Protein AF-P19042-F1 (afdb_monomer)

Sequence (136 aa):
MIEESKENSLKYFLIQSVASVIFLASILNQSFSFLIPFALLIKIGAAPFHMWLVSISKSMSWKVLSLLMTFQKIGPLLGLAMLSSVSHLSWLMVNMSSFLLMLVYYVTYLAILYFAVILLQQTPMYSLAQMNSNAS

Radius of gyration: 17.84 Å; Cα contacts (8 Å, |Δi|>4): 94; chains: 1; bounding box: 45×36×45 Å

Nearest PDB structures (foldseek):
  8esz-assembly1_2  TM=9.223E-01  e=4.359E-03  Drosophila melanogaster
  5gpn-assembly1_f  TM=9.363E-01  e=5.776E-03  Sus scrofa

InterPro domains:
  IPR050175 Complex I Subunit 2 [PTHR46552] (5-80)

Solvent-accessible surface area (backbone atoms only — not comparable to full-atom values): 7416 Å² total; per-residue (Å²): 105,74,65,58,46,52,53,37,52,50,54,52,52,52,54,47,50,53,24,49,50,45,33,52,54,12,68,77,33,75,92,36,43,82,38,39,60,56,19,35,34,45,64,63,32,37,85,91,46,27,63,66,51,62,64,38,49,34,70,36,42,56,74,59,48,49,44,55,73,49,67,62,34,51,62,44,51,54,54,54,65,68,64,54,54,72,86,41,47,59,53,48,49,54,45,56,76,37,38,65,60,53,48,49,55,51,51,52,50,49,49,53,51,52,48,54,47,50,59,54,60,70,42,102,48,62,30,57,57,50,65,65,64,77,76,109

Structure (mmCIF, N/CA/C/O backbone):
data_AF-P19042-F1
#
_entry.id   AF-P19042-F1
#
loop_
_atom_site.group_PDB
_atom_site.id
_atom_site.type_symbol
_atom_site.label_atom_id
_atom_site.label_alt_id
_atom_site.label_comp_id
_atom_site.label_asym_id
_atom_site.label_entity_id
_atom_site.label_seq_id
_atom_site.pdbx_PDB_ins_code
_atom_site.Cartn_x
_atom_site.Cartn_y
_atom_site.Cartn_z
_atom_site.occupancy
_atom_site.B_iso_or_equiv
_atom_site.auth_seq_id
_atom_site.auth_comp_id
_atom_site.auth_asym_id
_atom_site.auth_atom_id
_atom_site.pdbx_PDB_model_num
ATOM 1 N N . MET A 1 1 ? -21.553 9.917 11.046 1.00 62.88 1 MET A N 1
ATOM 2 C CA . MET A 1 1 ? -21.487 8.690 10.213 1.00 62.88 1 MET A CA 1
ATOM 3 C C . MET A 1 1 ? -21.434 8.962 8.710 1.00 62.88 1 MET A C 1
ATOM 5 O O . MET A 1 1 ? -20.374 8.748 8.141 1.00 62.88 1 MET A O 1
ATOM 9 N N . ILE A 1 2 ? -22.509 9.415 8.038 1.00 68.44 2 ILE A N 1
ATOM 10 C CA . ILE A 1 2 ? -22.467 9.604 6.566 1.00 68.44 2 ILE A CA 1
ATOM 11 C C . ILE A 1 2 ? -21.432 10.669 6.179 1.00 68.44 2 ILE A C 1
ATOM 13 O O . ILE A 1 2 ? -20.606 10.419 5.305 1.00 68.44 2 ILE A O 1
ATOM 17 N N . GLU A 1 3 ? -21.418 11.817 6.858 1.00 77.75 3 GLU A N 1
ATOM 18 C CA . GLU A 1 3 ? -20.441 12.884 6.592 1.00 77.75 3 GLU A CA 1
ATOM 19 C C . GLU A 1 3 ? -18.996 12.435 6.852 1.00 77.75 3 GLU A C 1
ATOM 21 O O . GLU A 1 3 ? -18.161 12.554 5.962 1.00 77.75 3 GLU A O 1
ATOM 26 N N . GLU A 1 4 ? -18.720 11.797 7.994 1.00 76.19 4 GLU A N 1
ATOM 27 C CA . GLU A 1 4 ? -17.384 11.258 8.314 1.00 76.19 4 GLU A CA 1
ATOM 28 C C . GLU A 1 4 ? -16.923 10.196 7.307 1.00 76.19 4 GLU A C 1
ATOM 30 O O . GLU A 1 4 ? -15.745 10.123 6.957 1.00 76.19 4 GLU A O 1
ATOM 35 N N . SER A 1 5 ? -17.842 9.353 6.822 1.00 77.06 5 SER A N 1
ATOM 36 C CA . SER A 1 5 ? -17.514 8.348 5.808 1.00 77.06 5 SER A CA 1
ATOM 37 C C . SER A 1 5 ? -17.138 8.997 4.473 1.00 77.06 5 SER A C 1
ATOM 39 O O . SER A 1 5 ? -16.184 8.560 3.825 1.00 77.06 5 SER A O 1
ATOM 41 N N . LYS A 1 6 ? -17.827 10.085 4.093 1.00 84.25 6 LYS A N 1
ATOM 42 C CA . LYS A 1 6 ? -17.510 10.877 2.899 1.00 84.25 6 LYS A CA 1
ATOM 43 C C . LYS A 1 6 ? -16.166 11.580 3.056 1.00 84.25 6 LYS A C 1
ATOM 45 O O . LYS A 1 6 ? -15.325 11.464 2.169 1.00 84.25 6 LYS A O 1
ATOM 50 N N . GLU A 1 7 ? -15.922 12.225 4.191 1.00 86.81 7 GLU A N 1
ATOM 51 C CA . GLU A 1 7 ? -14.638 12.862 4.495 1.00 86.81 7 GLU A CA 1
ATOM 52 C C . GLU A 1 7 ? -13.477 11.860 4.397 1.00 86.81 7 GLU A C 1
ATOM 54 O O . GLU A 1 7 ? -12.460 12.128 3.757 1.00 86.81 7 GLU A O 1
ATOM 59 N N . ASN A 1 8 ? -13.647 10.656 4.946 1.00 86.19 8 ASN A N 1
ATOM 60 C CA . ASN A 1 8 ? -12.625 9.615 4.884 1.00 86.19 8 ASN A CA 1
ATOM 61 C C . ASN A 1 8 ? -12.422 9.044 3.480 1.00 86.19 8 ASN A C 1
ATOM 63 O O . ASN A 1 8 ? -11.286 8.743 3.108 1.00 86.19 8 ASN A O 1
ATOM 67 N N . SER A 1 9 ? -1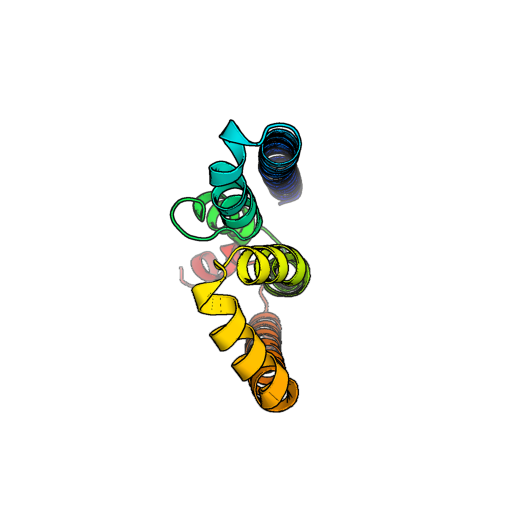3.485 8.945 2.678 1.00 88.06 9 SER A N 1
ATOM 68 C CA . SER A 1 9 ? -13.361 8.578 1.264 1.00 88.06 9 SER A CA 1
ATOM 69 C C . SER A 1 9 ? -12.540 9.609 0.481 1.00 88.06 9 SER A C 1
ATOM 71 O O . SER A 1 9 ? -11.677 9.232 -0.312 1.00 88.06 9 SER A O 1
ATOM 73 N N . LEU A 1 10 ? -12.722 10.902 0.775 1.00 92.25 10 LEU A N 1
ATOM 74 C CA . LEU A 1 10 ? -11.956 11.988 0.163 1.00 92.25 10 LEU A CA 1
ATOM 75 C C . LEU A 1 10 ? -10.493 11.978 0.620 1.00 92.25 10 LEU A C 1
ATOM 77 O O . LEU A 1 10 ? -9.601 12.081 -0.219 1.00 92.25 10 LEU A O 1
ATOM 81 N N . LYS A 1 11 ? -10.224 11.779 1.919 1.00 92.56 11 LYS A N 1
ATOM 82 C CA . LYS A 1 11 ? -8.853 11.631 2.448 1.00 92.56 11 LYS A CA 1
ATOM 83 C C . LYS A 1 11 ? -8.112 10.490 1.759 1.00 92.56 11 LYS A C 1
ATOM 85 O O . LYS A 1 11 ? -6.996 10.682 1.280 1.00 92.56 11 LYS A O 1
ATOM 90 N N . TYR A 1 12 ? -8.749 9.322 1.679 1.00 93.06 12 TYR A N 1
ATOM 91 C CA . TYR A 1 12 ? -8.198 8.163 0.985 1.00 93.06 12 TYR A CA 1
ATOM 92 C C . TYR A 1 12 ? -7.878 8.493 -0.479 1.00 93.06 12 TYR A C 1
ATOM 94 O O . TYR A 1 12 ? -6.747 8.297 -0.924 1.00 93.06 12 TYR A O 1
ATOM 102 N N . PHE A 1 13 ? -8.848 9.045 -1.212 1.00 95.12 13 PHE A N 1
ATOM 103 C CA . PHE A 1 13 ? -8.687 9.380 -2.625 1.00 95.12 13 PHE A CA 1
ATOM 104 C C . PHE A 1 13 ? -7.538 10.370 -2.871 1.00 95.12 13 PHE A C 1
ATOM 106 O O . PHE A 1 13 ? -6.709 10.155 -3.759 1.00 95.12 13 PHE A O 1
ATOM 113 N N . LEU A 1 14 ? -7.441 11.431 -2.069 1.00 97.19 14 LEU A N 1
ATOM 114 C CA .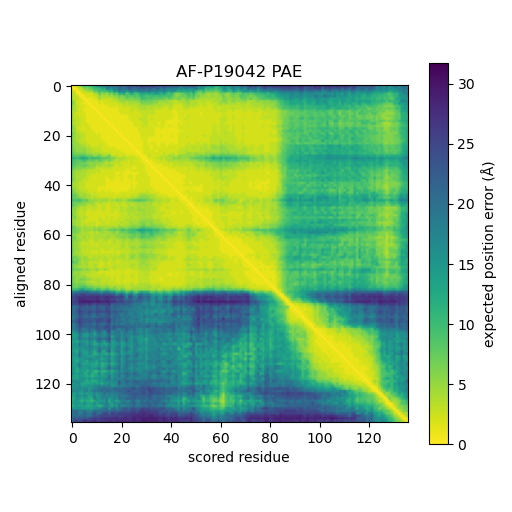 LEU A 1 14 ? -6.394 12.442 -2.216 1.00 97.19 14 LEU A CA 1
ATOM 115 C C . LEU A 1 14 ? -5.000 11.858 -1.979 1.00 97.19 14 LEU A C 1
ATOM 117 O O . LEU A 1 14 ? -4.092 12.069 -2.776 1.00 97.19 14 LEU A O 1
ATOM 121 N N . ILE A 1 15 ? -4.822 11.067 -0.926 1.00 96.38 15 ILE A N 1
ATOM 122 C CA . ILE A 1 15 ? -3.505 10.508 -0.597 1.00 96.38 15 ILE A CA 1
ATOM 123 C C . ILE A 1 15 ? -3.070 9.478 -1.641 1.00 96.38 15 ILE A C 1
ATOM 125 O O . ILE A 1 15 ? -1.916 9.476 -2.071 1.00 96.38 15 ILE A O 1
ATOM 129 N N . GLN A 1 16 ? -3.996 8.636 -2.102 1.00 95.88 16 GLN A N 1
ATOM 130 C CA . GLN A 1 16 ? -3.703 7.636 -3.129 1.00 95.88 16 GLN A CA 1
ATOM 131 C C . GLN A 1 16 ? -3.426 8.268 -4.497 1.00 95.88 16 GLN A C 1
ATOM 133 O O . GLN A 1 16 ? -2.543 7.799 -5.220 1.00 95.88 16 GLN A O 1
ATOM 138 N N . SER A 1 17 ? -4.124 9.354 -4.843 1.00 97.56 17 SER A N 1
ATOM 139 C CA . SER A 1 17 ? -3.856 10.092 -6.080 1.00 97.56 17 SER A CA 1
ATOM 140 C C . SER A 1 17 ? -2.498 10.798 -6.027 1.00 97.56 17 SER A C 1
ATOM 142 O O . SER A 1 17 ? -1.702 10.621 -6.947 1.00 97.56 17 SER A O 1
ATOM 144 N N . VAL A 1 18 ? -2.144 11.464 -4.922 1.00 97.94 18 VAL A N 1
ATOM 145 C CA . VAL A 1 18 ? -0.797 12.036 -4.725 1.00 97.94 18 VAL A CA 1
ATOM 146 C C . VAL A 1 18 ? 0.286 10.959 -4.835 1.00 97.94 18 VAL A C 1
ATOM 148 O O . VAL A 1 18 ? 1.256 11.136 -5.572 1.00 97.94 18 VAL A O 1
ATOM 151 N N . ALA A 1 19 ? 0.103 9.805 -4.189 1.00 97.69 19 ALA A N 1
ATOM 152 C CA . ALA A 1 19 ? 1.044 8.692 -4.298 1.00 97.69 19 ALA A CA 1
ATOM 153 C C . ALA A 1 19 ? 1.195 8.195 -5.747 1.00 97.69 19 ALA A C 1
ATOM 155 O O . ALA A 1 19 ? 2.297 7.864 -6.181 1.00 97.69 19 ALA A O 1
ATOM 156 N N . SER A 1 20 ? 0.105 8.165 -6.521 1.00 97.38 20 SER A N 1
ATOM 157 C CA . SER A 1 20 ? 0.155 7.796 -7.939 1.00 97.38 20 SER A CA 1
ATOM 158 C C . SER A 1 20 ? 0.895 8.822 -8.803 1.00 97.38 20 SER A C 1
ATOM 160 O O . SER A 1 20 ? 1.640 8.423 -9.694 1.00 97.38 20 SER A O 1
ATOM 162 N N . VAL A 1 21 ? 0.773 10.118 -8.502 1.00 97.75 21 VAL A N 1
ATOM 163 C CA . VAL A 1 21 ? 1.515 11.180 -9.199 1.00 97.75 21 VAL A CA 1
ATOM 164 C C . VAL A 1 21 ? 3.010 11.071 -8.913 1.00 97.75 21 VAL A C 1
ATOM 166 O O . VAL A 1 21 ? 3.802 11.117 -9.850 1.00 97.75 21 VAL A O 1
ATOM 169 N N . ILE A 1 22 ? 3.405 10.852 -7.652 1.00 96.50 22 ILE A N 1
ATOM 170 C CA . ILE A 1 22 ? 4.816 10.634 -7.286 1.00 96.50 22 ILE A CA 1
ATOM 171 C C . ILE A 1 22 ? 5.363 9.403 -8.018 1.00 96.50 22 ILE A C 1
ATOM 173 O O . ILE A 1 22 ? 6.446 9.464 -8.596 1.00 96.50 22 ILE A O 1
ATOM 177 N N . PHE A 1 23 ? 4.592 8.311 -8.054 1.00 96.12 23 PHE A N 1
ATOM 178 C CA . PHE A 1 23 ? 4.965 7.094 -8.773 1.00 96.12 23 PHE A CA 1
ATOM 179 C C . PHE A 1 23 ? 5.182 7.358 -10.272 1.00 96.12 23 PHE A C 1
ATOM 181 O O . PHE A 1 23 ? 6.228 7.009 -10.814 1.00 96.12 23 PHE A O 1
ATOM 188 N N . LEU A 1 24 ? 4.244 8.034 -10.939 1.00 96.19 24 LEU A N 1
ATOM 189 C CA . LEU A 1 24 ? 4.371 8.371 -12.360 1.00 96.19 24 LEU A CA 1
ATOM 190 C C . LEU A 1 24 ? 5.565 9.298 -12.627 1.00 96.19 24 LEU A C 1
ATOM 192 O O . LEU A 1 24 ? 6.355 9.024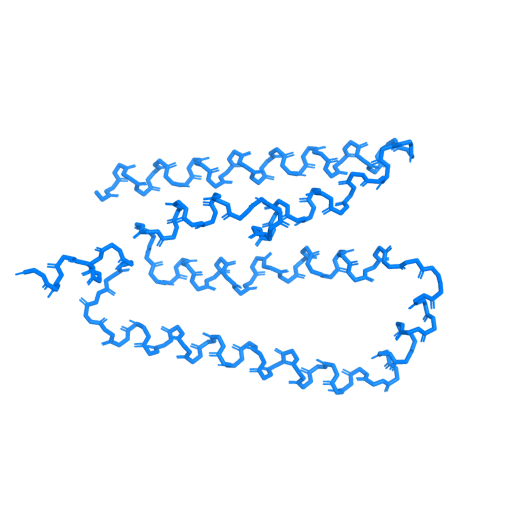 -13.527 1.00 96.19 24 LEU A O 1
ATOM 196 N N . ALA A 1 25 ? 5.749 10.343 -11.817 1.00 96.00 25 ALA A N 1
ATOM 197 C CA . ALA A 1 25 ? 6.884 11.258 -11.940 1.00 96.00 25 ALA A CA 1
ATOM 198 C C . ALA A 1 25 ? 8.232 10.535 -11.771 1.00 96.00 25 ALA A C 1
ATOM 200 O O . ALA A 1 25 ? 9.185 10.827 -12.493 1.00 96.00 25 ALA A O 1
ATOM 201 N N . SER A 1 26 ? 8.295 9.562 -10.857 1.00 93.62 26 SER A N 1
ATOM 202 C CA . SER A 1 26 ? 9.498 8.763 -10.601 1.00 93.62 26 SER A CA 1
ATOM 203 C C . SER A 1 26 ? 9.851 7.779 -11.718 1.00 93.62 26 SER A C 1
ATOM 205 O O . SER A 1 26 ? 11.021 7.459 -11.893 1.00 93.62 26 SER A O 1
ATOM 207 N N . ILE A 1 27 ? 8.860 7.326 -12.494 1.00 91.31 27 ILE A N 1
ATOM 208 C CA . ILE A 1 27 ? 9.081 6.464 -13.664 1.00 91.31 27 ILE A CA 1
ATOM 209 C C . ILE A 1 27 ? 9.517 7.292 -14.871 1.00 91.31 27 ILE A C 1
ATOM 211 O O . ILE A 1 27 ? 10.407 6.882 -15.610 1.00 91.31 27 ILE A O 1
ATOM 215 N N . LEU A 1 28 ? 8.891 8.453 -15.084 1.00 95.12 28 LEU A N 1
ATOM 216 C CA . LEU A 1 28 ? 9.186 9.304 -16.238 1.00 95.12 28 LEU A CA 1
ATOM 217 C C . LEU A 1 28 ? 10.578 9.937 -16.164 1.00 95.12 28 LEU A C 1
ATOM 219 O O . LEU A 1 28 ? 11.180 10.205 -17.201 1.00 95.12 28 LEU A O 1
ATOM 223 N N . ASN A 1 29 ? 11.090 10.181 -14.956 1.00 93.56 29 ASN A N 1
ATOM 224 C CA . ASN A 1 29 ? 12.403 10.771 -14.759 1.00 93.56 29 ASN A CA 1
ATOM 225 C C . ASN A 1 29 ? 13.311 9.848 -13.945 1.00 93.56 29 ASN A C 1
ATOM 227 O O . ASN A 1 29 ? 13.129 9.676 -12.740 1.00 93.56 29 ASN A O 1
ATOM 231 N N . GLN A 1 30 ? 14.353 9.331 -14.598 1.00 88.56 30 GLN A N 1
ATOM 232 C CA . GLN A 1 30 ? 15.327 8.428 -13.990 1.00 88.56 30 GLN A CA 1
ATOM 233 C C . GLN A 1 30 ? 15.989 9.019 -12.735 1.00 88.56 30 GLN A C 1
ATOM 235 O O . GLN A 1 30 ? 16.267 8.276 -11.789 1.00 88.56 30 GLN A O 1
ATOM 240 N N . SER A 1 31 ? 16.202 10.342 -12.677 1.00 92.94 31 SER A N 1
ATOM 241 C CA . SER A 1 31 ? 16.775 10.988 -11.488 1.00 92.94 31 SER A CA 1
ATOM 242 C C . SER A 1 31 ? 15.863 10.903 -10.261 1.00 92.94 31 SER A C 1
ATOM 244 O O . SER A 1 31 ? 16.352 10.979 -9.139 1.00 92.94 31 SER A O 1
ATOM 246 N N . PHE A 1 32 ? 14.559 10.686 -10.457 1.00 93.19 32 PHE A N 1
ATOM 247 C CA . PHE A 1 32 ? 13.560 10.515 -9.403 1.00 93.19 32 PHE A CA 1
ATOM 248 C C . PHE A 1 32 ? 13.203 9.053 -9.124 1.00 93.19 32 PHE A C 1
ATOM 250 O O . PHE A 1 32 ? 12.330 8.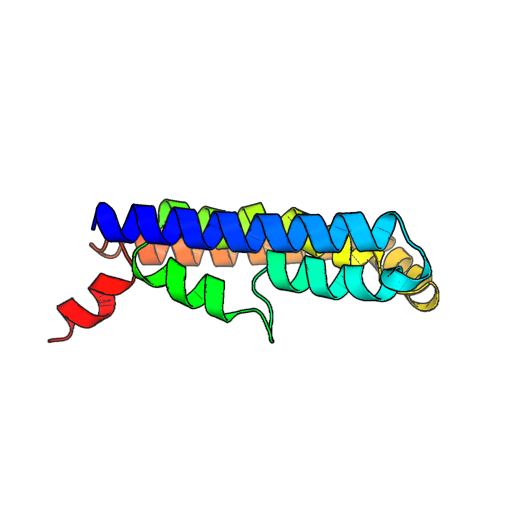802 -8.297 1.00 93.19 32 PHE A O 1
ATOM 257 N N . SER A 1 33 ? 13.882 8.078 -9.733 1.00 89.25 33 SER A N 1
ATOM 258 C CA . SER A 1 33 ? 13.634 6.643 -9.495 1.00 89.25 33 SER A CA 1
ATOM 259 C C . SER A 1 33 ? 13.710 6.241 -8.012 1.00 89.25 33 SER A C 1
ATOM 261 O O . SER A 1 33 ? 12.989 5.346 -7.569 1.00 89.25 33 SER A O 1
ATOM 263 N N . PHE A 1 34 ? 14.497 6.955 -7.200 1.00 90.69 34 PHE A N 1
ATOM 264 C CA . PHE A 1 34 ? 14.557 6.750 -5.748 1.00 90.69 34 PHE A CA 1
ATOM 265 C C . PHE A 1 34 ? 13.237 7.067 -5.017 1.00 90.69 34 PHE A C 1
ATOM 267 O O . PHE A 1 34 ? 13.077 6.678 -3.862 1.00 90.69 34 PHE A O 1
ATOM 274 N N . LEU A 1 35 ? 12.287 7.759 -5.660 1.00 94.44 35 LEU A N 1
ATOM 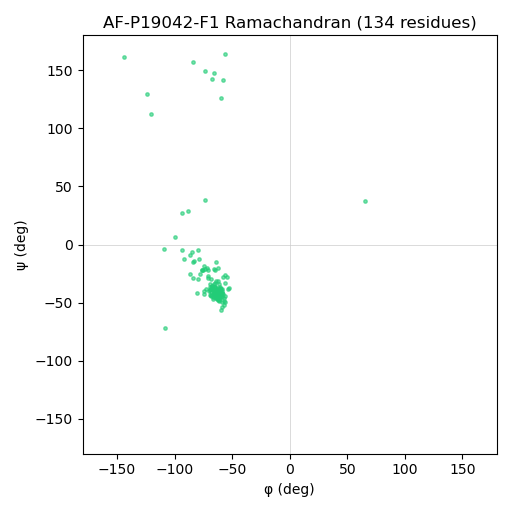275 C CA . LEU A 1 35 ? 10.960 8.059 -5.116 1.00 94.44 35 LEU A CA 1
ATOM 276 C C . LEU A 1 35 ? 9.958 6.914 -5.295 1.00 94.44 35 LEU A C 1
ATOM 278 O O . LEU A 1 35 ? 8.923 6.928 -4.626 1.00 94.44 35 LEU A O 1
ATOM 282 N N . ILE A 1 36 ? 10.246 5.908 -6.132 1.00 93.69 36 ILE A N 1
ATOM 283 C CA . ILE A 1 36 ? 9.326 4.781 -6.347 1.00 93.69 36 ILE A CA 1
ATOM 284 C C . ILE A 1 36 ? 9.001 4.072 -5.013 1.00 93.69 36 ILE A C 1
ATOM 286 O O . ILE A 1 36 ? 7.813 3.914 -4.713 1.00 93.69 36 ILE A O 1
ATOM 290 N N . PRO A 1 37 ? 9.982 3.708 -4.153 1.00 91.44 37 PRO A N 1
ATOM 291 C CA . PRO A 1 37 ? 9.687 3.117 -2.849 1.00 91.44 37 PRO A CA 1
ATOM 292 C C . PRO A 1 37 ? 8.824 4.028 -1.972 1.00 91.44 37 PRO A C 1
ATOM 294 O O . PRO A 1 37 ? 7.876 3.551 -1.357 1.00 91.44 37 PRO A O 1
ATOM 297 N N . PHE A 1 38 ? 9.086 5.339 -1.952 1.00 93.56 38 PHE A N 1
ATOM 298 C CA . PHE A 1 38 ? 8.288 6.295 -1.178 1.00 93.56 38 PHE A CA 1
ATOM 299 C C . PHE A 1 38 ? 6.828 6.325 -1.639 1.00 93.56 38 PHE A C 1
ATOM 301 O O . PHE A 1 38 ? 5.921 6.238 -0.812 1.00 93.56 38 PHE A O 1
ATOM 308 N N . ALA A 1 39 ? 6.589 6.369 -2.951 1.00 96.12 39 ALA A N 1
ATOM 309 C CA . ALA A 1 39 ? 5.242 6.324 -3.507 1.00 96.12 39 ALA A CA 1
ATOM 310 C C . ALA A 1 39 ? 4.497 5.039 -3.108 1.00 96.12 39 ALA A C 1
ATOM 312 O O . ALA A 1 39 ? 3.328 5.084 -2.716 1.00 96.12 39 ALA A O 1
ATOM 313 N N . LEU A 1 40 ? 5.177 3.890 -3.157 1.00 95.19 40 LEU A N 1
ATOM 314 C CA . LEU A 1 40 ? 4.597 2.603 -2.770 1.00 95.19 40 LEU A CA 1
ATOM 315 C C . LEU A 1 40 ? 4.341 2.504 -1.258 1.00 95.19 40 LEU A C 1
ATOM 317 O O . LEU A 1 40 ? 3.283 2.012 -0.863 1.00 95.19 40 LEU A O 1
ATOM 321 N N . LEU A 1 41 ? 5.246 3.022 -0.418 1.00 94.44 41 LEU A N 1
ATOM 322 C CA . LEU A 1 41 ? 5.083 3.075 1.041 1.00 94.44 41 LEU A CA 1
ATOM 323 C C . LEU A 1 41 ? 3.875 3.927 1.452 1.00 94.44 41 LEU A C 1
ATOM 325 O O . LEU A 1 41 ? 3.127 3.532 2.350 1.00 94.44 41 LEU A O 1
ATOM 329 N N . ILE A 1 42 ? 3.636 5.049 0.758 1.00 96.31 42 ILE A N 1
ATOM 330 C CA . ILE A 1 42 ? 2.424 5.857 0.947 1.00 96.31 42 ILE A CA 1
ATOM 331 C C . ILE A 1 42 ? 1.184 5.026 0.595 1.00 96.31 42 ILE A C 1
ATOM 333 O O . ILE A 1 42 ? 0.257 4.971 1.404 1.00 96.31 42 ILE A O 1
ATOM 337 N N . LYS A 1 43 ? 1.174 4.323 -0.551 1.00 95.25 43 LYS A N 1
ATOM 338 C CA . LYS A 1 43 ? 0.019 3.512 -0.984 1.00 95.25 43 LYS A CA 1
ATOM 339 C C . LYS A 1 43 ? -0.369 2.414 0.008 1.00 95.25 43 LYS A C 1
ATOM 341 O O . LYS A 1 43 ? -1.563 2.186 0.189 1.00 95.25 43 LYS A O 1
ATOM 346 N N . ILE A 1 44 ? 0.597 1.754 0.656 1.00 93.00 44 ILE A N 1
ATOM 347 C CA . ILE A 1 44 ? 0.323 0.683 1.641 1.00 93.00 44 ILE A CA 1
ATOM 348 C C . ILE A 1 44 ? 0.084 1.180 3.068 1.00 93.00 44 ILE A C 1
ATOM 350 O O . ILE A 1 44 ? -0.296 0.379 3.925 1.00 93.00 44 ILE A O 1
ATOM 354 N N . GLY A 1 45 ? 0.325 2.465 3.342 1.00 90.44 45 GLY A N 1
ATOM 355 C CA . GLY A 1 45 ? 0.255 3.016 4.695 1.00 90.44 45 GLY A CA 1
ATOM 356 C C . GLY A 1 45 ? 1.324 2.436 5.624 1.00 90.44 45 GLY A C 1
ATOM 357 O O . GLY A 1 45 ? 1.043 2.169 6.790 1.00 90.44 45 GLY A O 1
ATOM 358 N N . ALA A 1 46 ? 2.534 2.197 5.111 1.00 88.50 46 ALA A N 1
ATOM 359 C CA . ALA A 1 46 ? 3.677 1.776 5.921 1.00 88.50 46 ALA A CA 1
ATOM 360 C C . ALA A 1 46 ? 4.370 2.989 6.554 1.00 88.50 46 ALA A C 1
ATOM 362 O O . ALA A 1 46 ? 4.257 4.107 6.053 1.00 88.50 46 ALA A O 1
ATOM 363 N N . ALA A 1 47 ? 5.095 2.783 7.657 1.00 85.88 47 ALA A N 1
ATOM 364 C CA . ALA A 1 47 ? 5.873 3.845 8.292 1.00 85.88 47 ALA A CA 1
ATOM 365 C C . ALA A 1 47 ? 6.898 4.454 7.304 1.00 85.88 47 ALA A C 1
ATOM 367 O O . ALA A 1 47 ? 7.485 3.710 6.518 1.00 85.88 47 ALA A O 1
ATOM 368 N N . PRO A 1 48 ? 7.127 5.784 7.321 1.00 89.94 48 PRO A N 1
ATOM 369 C CA . PRO A 1 48 ? 6.509 6.806 8.181 1.00 89.94 48 PRO A CA 1
ATOM 370 C C . PRO A 1 48 ? 5.103 7.271 7.732 1.00 89.94 48 PRO A C 1
ATOM 372 O O . PRO A 1 48 ? 4.433 7.991 8.466 1.00 89.94 48 PRO A O 1
ATOM 375 N N . PHE A 1 49 ? 4.593 6.815 6.586 1.00 91.81 49 PHE A N 1
ATOM 376 C CA . PHE A 1 49 ? 3.347 7.266 5.939 1.00 91.81 49 PHE A CA 1
ATOM 377 C C . PHE A 1 49 ? 2.069 6.528 6.382 1.00 91.81 49 PHE A C 1
ATOM 379 O O . PHE A 1 49 ? 1.112 6.413 5.621 1.00 91.81 49 PHE A O 1
ATOM 386 N N . HIS A 1 50 ? 2.018 6.022 7.611 1.00 91.31 50 HIS A N 1
ATOM 387 C CA . HIS A 1 50 ? 0.918 5.180 8.104 1.00 91.31 50 HIS A CA 1
ATOM 388 C C . HIS A 1 50 ? -0.305 5.958 8.628 1.00 91.31 50 HIS A C 1
ATOM 390 O O . HIS A 1 50 ? -1.389 5.395 8.787 1.00 91.31 50 HIS A O 1
ATOM 396 N N . MET A 1 51 ? -0.155 7.261 8.884 1.00 91.31 51 MET A N 1
ATOM 397 C CA . MET A 1 51 ? -1.157 8.063 9.603 1.00 91.31 51 MET A CA 1
ATOM 398 C C . MET A 1 51 ? -2.495 8.187 8.874 1.00 91.31 51 MET A C 1
ATOM 400 O O . MET A 1 51 ? -3.545 8.274 9.512 1.00 91.31 51 MET A O 1
ATOM 404 N N . TRP A 1 52 ? -2.486 8.173 7.542 1.00 91.56 52 TRP A N 1
ATOM 405 C CA . TRP A 1 52 ? -3.728 8.241 6.779 1.00 91.56 52 TRP A CA 1
ATOM 406 C C . TRP A 1 52 ? -4.588 6.994 6.953 1.00 91.56 52 TRP A C 1
ATOM 408 O O . TRP A 1 52 ? -5.807 7.091 7.036 1.00 91.56 52 TRP A O 1
ATOM 418 N N . LEU A 1 53 ? -3.955 5.826 7.041 1.00 90.88 53 LEU A N 1
ATOM 419 C CA . LEU A 1 53 ? -4.644 4.554 7.193 1.00 90.88 53 LEU A CA 1
ATOM 420 C C . LEU A 1 53 ? -5.275 4.460 8.588 1.00 90.88 53 LEU A C 1
ATOM 422 O O . LEU A 1 53 ? -6.427 4.051 8.706 1.00 90.88 53 LEU A O 1
ATOM 426 N N . VAL A 1 54 ? -4.569 4.939 9.619 1.00 87.69 54 VAL A N 1
ATOM 427 C CA . VAL A 1 54 ? -5.087 5.027 10.997 1.00 87.69 54 VAL A CA 1
ATOM 428 C C . VAL A 1 54 ? -6.252 6.018 11.113 1.00 87.69 54 VAL A C 1
ATOM 430 O O . VAL A 1 54 ? -7.190 5.783 11.876 1.00 87.69 54 VAL A O 1
ATOM 433 N N . SER A 1 55 ? -6.221 7.138 10.383 1.00 87.50 55 SER A N 1
ATOM 434 C CA . SER A 1 55 ? -7.290 8.141 10.468 1.00 87.50 55 SER A CA 1
ATOM 435 C C . SER A 1 55 ? -8.586 7.674 9.803 1.00 87.50 55 SER A C 1
ATOM 437 O O . SER A 1 55 ? -9.662 7.898 10.358 1.00 87.50 55 SER A O 1
ATOM 439 N N . ILE A 1 56 ? -8.500 6.961 8.674 1.00 87.94 56 ILE A N 1
ATOM 440 C CA . ILE A 1 56 ? -9.692 6.440 7.993 1.00 87.94 56 ILE A CA 1
ATOM 441 C C . ILE A 1 56 ? -10.244 5.164 8.638 1.00 87.94 56 ILE A C 1
ATOM 443 O O . ILE A 1 56 ? -11.455 4.941 8.604 1.00 87.94 56 ILE A O 1
ATOM 447 N N . SER A 1 57 ? -9.395 4.335 9.259 1.00 84.81 57 S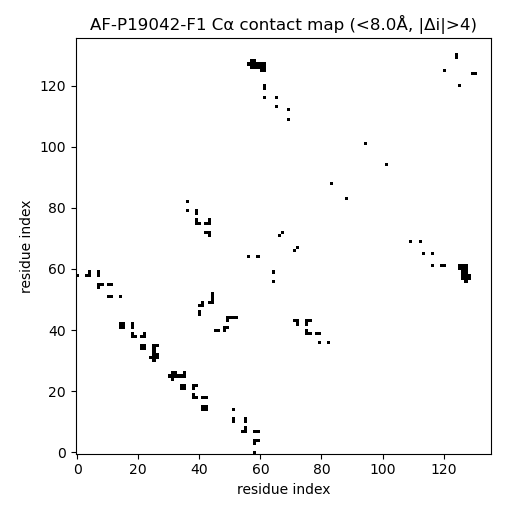ER A N 1
ATOM 448 C CA . SER A 1 57 ? -9.816 3.038 9.808 1.00 84.81 57 SER A CA 1
ATOM 449 C C . SER A 1 57 ? -10.818 3.163 10.954 1.00 84.81 57 SER A C 1
ATOM 451 O O . SER A 1 57 ? -11.545 2.213 11.230 1.00 84.81 57 SER A O 1
ATOM 453 N N . LYS A 1 58 ? -10.876 4.322 11.622 1.00 79.50 58 LYS A N 1
ATOM 454 C CA . LYS A 1 58 ? -11.751 4.541 12.781 1.00 79.50 58 LYS A CA 1
ATOM 455 C C . LYS A 1 58 ? -13.241 4.484 12.435 1.00 79.50 58 LYS A C 1
ATOM 457 O O . LYS A 1 58 ? -14.002 3.879 13.181 1.00 79.50 58 LYS A O 1
ATOM 462 N N . SER A 1 59 ? -13.667 5.084 11.323 1.00 76.38 59 SER A N 1
ATOM 463 C CA . SER A 1 59 ? -15.097 5.199 10.982 1.00 76.38 59 SER A CA 1
ATOM 464 C C . SER A 1 59 ? -15.536 4.328 9.805 1.00 76.38 59 SER A C 1
ATOM 466 O O . SER A 1 59 ? -16.725 4.285 9.487 1.00 76.38 59 SER A O 1
ATOM 468 N N . MET A 1 60 ? -14.608 3.621 9.152 1.00 78.88 60 MET A N 1
ATOM 469 C CA . MET A 1 60 ? -14.959 2.711 8.066 1.00 78.88 60 MET A CA 1
ATOM 470 C C . MET A 1 60 ? -15.629 1.437 8.577 1.00 78.88 60 MET A C 1
ATOM 472 O O . MET A 1 60 ? -15.337 0.946 9.668 1.00 78.88 60 MET A O 1
ATOM 476 N N . SER A 1 61 ? -16.519 0.890 7.746 1.00 80.75 61 SER A N 1
ATOM 477 C CA . SER A 1 61 ? -17.096 -0.423 8.012 1.00 80.75 61 SER A CA 1
ATOM 478 C C . SER A 1 61 ? -16.027 -1.512 7.940 1.00 80.75 61 SER A C 1
ATOM 480 O O . SER A 1 61 ? -15.105 -1.429 7.121 1.00 80.75 61 SER A O 1
ATOM 482 N N . TRP A 1 62 ? -16.177 -2.569 8.738 1.00 77.31 62 TRP A N 1
ATOM 483 C CA . TRP A 1 62 ? -15.233 -3.692 8.743 1.00 77.31 62 TRP A CA 1
ATOM 484 C C . TRP A 1 62 ? -14.998 -4.309 7.362 1.00 77.31 62 TRP A C 1
ATOM 486 O O . TRP A 1 62 ? -13.859 -4.616 7.030 1.00 77.31 62 TRP A O 1
ATOM 496 N N . LYS A 1 63 ? -16.040 -4.420 6.524 1.00 81.94 63 LYS A N 1
ATOM 497 C CA . LYS A 1 63 ? -15.933 -4.966 5.156 1.00 81.94 63 LYS A CA 1
ATOM 498 C C . LYS A 1 63 ? -15.045 -4.118 4.244 1.00 81.94 63 LYS A C 1
ATOM 500 O O . LYS A 1 63 ? -14.312 -4.643 3.409 1.00 81.94 63 LYS A O 1
ATOM 505 N N . VAL A 1 64 ? -15.118 -2.796 4.380 1.00 84.69 64 VAL A N 1
ATOM 506 C CA . VAL A 1 64 ? -14.263 -1.889 3.605 1.00 84.69 64 VAL A CA 1
ATOM 507 C C . VAL A 1 64 ? -12.842 -1.927 4.159 1.00 84.69 64 VAL A C 1
ATOM 509 O O . VAL A 1 64 ? -11.888 -2.035 3.391 1.00 84.69 64 VAL A O 1
ATOM 512 N N . LEU A 1 65 ? -12.695 -1.917 5.487 1.00 84.56 65 LEU A N 1
ATOM 513 C CA . LEU A 1 65 ? -11.394 -2.000 6.143 1.00 84.56 65 LEU A CA 1
ATOM 514 C C . LEU A 1 65 ? -10.665 -3.311 5.813 1.00 84.56 65 LEU A C 1
ATOM 516 O O . LEU A 1 65 ? -9.458 -3.298 5.580 1.00 84.56 65 LEU A O 1
ATOM 520 N N . SER A 1 66 ? -11.379 -4.433 5.729 1.00 82.88 66 SER A N 1
ATOM 521 C CA . SER A 1 66 ? -10.789 -5.720 5.364 1.00 82.88 66 SER A CA 1
ATOM 522 C C . SER A 1 66 ? -10.259 -5.718 3.937 1.00 82.88 66 SER A C 1
ATOM 524 O O . SER A 1 66 ? -9.143 -6.176 3.701 1.00 82.88 66 SER A O 1
ATOM 526 N N . LEU A 1 67 ? -11.012 -5.152 2.990 1.00 87.12 67 LEU A N 1
ATOM 527 C CA . LEU A 1 67 ? -10.576 -5.012 1.601 1.00 87.12 67 LEU A CA 1
ATOM 528 C C . LEU A 1 67 ? -9.365 -4.073 1.480 1.00 87.12 67 LEU A C 1
ATOM 530 O O . LEU A 1 67 ? -8.427 -4.368 0.739 1.00 87.12 67 LEU A O 1
ATOM 534 N N . LEU A 1 68 ? -9.353 -2.981 2.250 1.00 87.62 68 LEU A N 1
ATOM 535 C CA . LEU A 1 68 ? -8.231 -2.043 2.329 1.00 87.62 68 LEU A CA 1
ATOM 536 C C . LEU A 1 68 ? -6.954 -2.728 2.846 1.00 87.62 68 LEU A C 1
ATOM 538 O O . LEU A 1 68 ? -5.881 -2.572 2.268 1.00 87.62 68 LEU A O 1
ATOM 542 N N . MET A 1 69 ? -7.063 -3.501 3.928 1.00 83.75 69 MET A N 1
ATOM 543 C CA . MET A 1 69 ? -5.909 -4.130 4.576 1.00 83.75 69 MET A CA 1
ATOM 544 C C . MET A 1 69 ? -5.357 -5.337 3.812 1.00 83.75 69 MET A C 1
ATOM 546 O O . MET A 1 69 ? -4.193 -5.678 4.010 1.00 83.75 69 MET A O 1
ATOM 550 N N . THR A 1 70 ? -6.162 -5.965 2.951 1.00 84.56 70 THR A N 1
ATOM 551 C CA . THR A 1 70 ? -5.784 -7.182 2.215 1.00 84.56 70 THR A CA 1
ATOM 552 C C . THR A 1 70 ? -5.550 -6.898 0.732 1.00 84.56 70 THR A C 1
ATOM 554 O O . THR A 1 70 ? -4.409 -6.869 0.275 1.00 84.56 70 THR A O 1
ATOM 557 N N . PHE A 1 71 ? -6.621 -6.643 -0.021 1.00 85.44 71 PHE A N 1
ATOM 558 C CA . PHE A 1 71 ? -6.609 -6.629 -1.481 1.00 85.44 71 PHE A CA 1
ATOM 559 C C . PHE A 1 71 ? -5.816 -5.454 -2.063 1.00 85.44 71 PHE A C 1
ATOM 561 O O . PHE A 1 71 ? -5.076 -5.616 -3.031 1.00 85.44 71 PHE A O 1
ATOM 568 N N . GLN A 1 72 ? -5.903 -4.270 -1.452 1.00 87.56 72 GLN A N 1
ATOM 569 C CA . GLN A 1 72 ? -5.169 -3.103 -1.955 1.00 87.56 72 GLN A CA 1
ATOM 570 C C . GLN A 1 72 ? -3.662 -3.156 -1.684 1.00 87.56 72 GLN A C 1
ATOM 572 O O . GLN A 1 72 ? -2.896 -2.487 -2.377 1.00 87.56 72 GLN A O 1
ATOM 577 N N . LYS A 1 73 ? -3.216 -3.957 -0.707 1.00 86.81 73 LYS A N 1
ATOM 578 C CA . LYS A 1 73 ? -1.789 -4.082 -0.383 1.00 86.81 73 LYS A CA 1
ATOM 579 C C . LYS A 1 73 ? -1.024 -4.947 -1.381 1.00 86.81 73 LYS A C 1
ATOM 581 O O . LYS A 1 73 ? 0.184 -4.776 -1.507 1.00 86.81 73 LYS A O 1
ATOM 586 N N . ILE A 1 74 ? -1.708 -5.829 -2.113 1.00 84.94 74 ILE A N 1
ATOM 587 C CA . ILE A 1 74 ? -1.079 -6.812 -3.008 1.00 84.94 74 ILE A CA 1
ATOM 588 C C . ILE A 1 74 ? -0.219 -6.123 -4.072 1.00 84.94 74 ILE A C 1
ATOM 590 O O . ILE A 1 74 ? 0.969 -6.410 -4.191 1.00 84.94 74 ILE A O 1
ATOM 594 N N . GLY A 1 75 ? -0.797 -5.171 -4.809 1.00 88.94 75 GLY A N 1
ATOM 595 C CA . GLY A 1 75 ? -0.111 -4.489 -5.909 1.00 88.94 75 GLY A CA 1
ATOM 596 C C . GLY A 1 75 ? 1.162 -3.754 -5.471 1.00 88.94 75 GLY A C 1
ATOM 597 O O . GLY A 1 75 ? 2.237 -4.040 -5.999 1.00 88.94 75 GLY A O 1
ATOM 598 N N . PRO A 1 76 ? 1.094 -2.831 -4.494 1.00 90.38 76 PRO A N 1
ATOM 599 C CA . PRO A 1 76 ? 2.279 -2.104 -4.058 1.00 90.38 76 PRO A CA 1
ATOM 600 C C . PRO A 1 76 ? 3.358 -2.981 -3.406 1.00 90.38 76 PRO A C 1
ATOM 602 O O . PRO A 1 76 ? 4.540 -2.688 -3.567 1.00 90.38 76 PRO A O 1
ATOM 605 N N . LEU A 1 77 ? 2.977 -4.053 -2.697 1.00 86.81 77 LEU A N 1
ATOM 606 C CA . LEU A 1 77 ? 3.943 -4.995 -2.122 1.00 86.81 77 LEU A CA 1
ATOM 607 C C . LEU A 1 77 ? 4.703 -5.753 -3.213 1.00 86.81 77 LEU A C 1
ATOM 609 O O . LEU A 1 77 ? 5.922 -5.879 -3.120 1.00 86.81 77 LEU A O 1
ATOM 613 N N . LEU A 1 78 ? 4.012 -6.185 -4.273 1.00 84.25 78 LEU A N 1
ATOM 614 C CA . LEU A 1 78 ? 4.672 -6.748 -5.452 1.00 84.25 78 LEU A CA 1
ATOM 615 C C . LEU A 1 78 ? 5.618 -5.723 -6.089 1.00 84.25 78 LEU A C 1
ATOM 617 O O . LEU A 1 78 ? 6.755 -6.059 -6.399 1.00 84.25 78 LEU A O 1
ATOM 621 N N . GLY A 1 79 ? 5.193 -4.462 -6.211 1.00 85.62 79 GLY A N 1
ATOM 622 C CA . GLY A 1 79 ? 6.048 -3.381 -6.710 1.00 85.62 79 GLY A CA 1
ATOM 623 C C . GLY A 1 79 ? 7.330 -3.190 -5.888 1.00 85.62 79 GLY A C 1
ATOM 624 O O . GLY A 1 79 ? 8.406 -3.054 -6.461 1.00 85.62 79 GLY A O 1
ATOM 625 N N . LEU A 1 80 ? 7.239 -3.235 -4.554 1.00 85.19 80 LEU A N 1
ATOM 626 C CA . LEU A 1 80 ? 8.402 -3.131 -3.665 1.00 85.19 80 LEU A CA 1
ATOM 627 C C . LEU A 1 80 ? 9.344 -4.330 -3.803 1.00 85.19 80 LEU A C 1
ATOM 629 O O . LEU A 1 80 ? 10.558 -4.141 -3.833 1.00 85.19 80 LEU A O 1
ATOM 633 N N . ALA A 1 81 ? 8.800 -5.543 -3.931 1.00 78.19 81 ALA A N 1
ATOM 634 C CA . ALA A 1 81 ? 9.603 -6.747 -4.133 1.00 78.19 81 ALA A CA 1
ATOM 635 C C . ALA A 1 81 ? 10.423 -6.684 -5.434 1.00 78.19 81 ALA A C 1
ATOM 637 O O . ALA A 1 81 ? 11.552 -7.160 -5.468 1.00 78.19 81 ALA A O 1
ATOM 638 N N . MET A 1 82 ? 9.893 -6.047 -6.484 1.00 76.81 82 MET A N 1
ATOM 639 C CA . MET A 1 82 ? 10.601 -5.894 -7.762 1.00 76.81 82 MET A CA 1
ATOM 640 C C . MET A 1 82 ? 11.698 -4.818 -7.734 1.00 76.81 82 MET A C 1
ATOM 642 O O . MET A 1 82 ? 12.608 -4.867 -8.555 1.00 76.81 82 MET A O 1
ATOM 646 N N . LEU A 1 83 ? 11.645 -3.854 -6.805 1.00 77.69 83 LEU A N 1
ATOM 647 C CA . LEU A 1 83 ? 12.658 -2.792 -6.679 1.00 77.69 83 LEU A CA 1
ATOM 648 C C . LEU A 1 83 ? 13.936 -3.243 -5.966 1.00 77.69 83 LEU A C 1
ATOM 650 O O . LEU A 1 83 ? 14.928 -2.511 -5.984 1.00 77.69 83 LEU A O 1
ATOM 654 N N . SER A 1 84 ? 13.933 -4.409 -5.313 1.00 65.25 84 SER A N 1
ATOM 655 C CA . SER A 1 84 ? 15.133 -4.923 -4.656 1.00 65.25 84 SER A CA 1
ATOM 656 C C . SER A 1 84 ? 16.252 -5.104 -5.690 1.00 65.25 84 SER A C 1
ATOM 658 O O . SER A 1 84 ? 16.044 -5.744 -6.719 1.00 65.25 84 SER A O 1
ATOM 660 N N . SER A 1 85 ? 17.416 -4.504 -5.431 1.00 58.19 85 SER A N 1
ATOM 661 C CA . SER A 1 85 ? 18.564 -4.453 -6.346 1.00 58.19 85 SER A CA 1
ATOM 662 C C . SER A 1 85 ? 19.039 -5.840 -6.802 1.00 58.19 85 SER A C 1
ATOM 664 O O . SER A 1 85 ? 18.731 -6.852 -6.191 1.00 58.19 85 SER A O 1
ATOM 666 N N . VAL A 1 86 ? 19.844 -5.903 -7.866 1.00 51.84 86 VAL A N 1
ATOM 667 C CA . VAL A 1 86 ? 20.300 -7.148 -8.525 1.00 51.84 86 VAL A CA 1
ATOM 668 C C . VAL A 1 86 ? 21.028 -8.137 -7.598 1.00 51.84 86 VAL A C 1
ATOM 670 O O . VAL A 1 86 ? 20.949 -9.342 -7.828 1.00 51.84 86 VAL A O 1
ATOM 673 N N . SER A 1 87 ? 21.664 -7.694 -6.506 1.00 55.88 87 SER A N 1
ATOM 674 C CA . SER A 1 87 ? 22.192 -8.620 -5.481 1.00 55.88 87 SER A CA 1
ATOM 675 C C . SER A 1 87 ? 21.086 -9.437 -4.806 1.00 55.88 87 SER A C 1
ATOM 677 O O . SER A 1 87 ? 21.336 -10.499 -4.254 1.00 55.88 87 SER A O 1
ATOM 679 N N . HIS A 1 88 ? 19.857 -8.945 -4.887 1.00 55.03 88 HIS A N 1
ATOM 680 C CA . HIS A 1 88 ? 18.625 -9.596 -4.502 1.00 55.03 88 HIS A CA 1
ATOM 681 C C . HIS A 1 88 ? 17.947 -10.315 -5.676 1.00 55.03 88 HIS A C 1
ATOM 683 O O . HIS A 1 88 ? 16.975 -11.004 -5.430 1.00 55.03 88 HIS A O 1
ATOM 689 N N . LEU A 1 89 ? 18.426 -10.238 -6.928 1.00 52.84 89 LEU A N 1
ATOM 690 C CA . LEU A 1 89 ? 17.927 -11.116 -7.997 1.00 52.84 89 LEU A CA 1
ATOM 691 C C . LEU A 1 89 ? 18.281 -12.571 -7.681 1.00 52.84 89 LEU A C 1
ATOM 693 O O . LEU A 1 89 ? 17.467 -13.452 -7.908 1.00 52.84 89 LEU A O 1
ATOM 697 N N . SER A 1 90 ? 19.450 -12.832 -7.087 1.00 61.81 90 SER A N 1
ATOM 698 C CA . SER A 1 90 ? 19.773 -14.164 -6.559 1.00 61.81 90 SER A CA 1
ATOM 699 C C . SER A 1 90 ? 18.815 -14.554 -5.429 1.00 61.81 90 SER A C 1
ATOM 701 O O . SER A 1 90 ? 18.309 -15.671 -5.415 1.00 61.81 90 SER A O 1
ATOM 703 N N . TRP A 1 91 ? 18.479 -13.623 -4.533 1.00 56.84 91 TRP A N 1
ATOM 704 C CA . TRP A 1 91 ? 17.507 -13.847 -3.459 1.00 56.84 91 TRP A CA 1
ATOM 705 C C . TRP A 1 91 ? 16.077 -14.035 -3.999 1.00 56.84 91 TRP A C 1
ATOM 707 O O . TRP A 1 91 ? 15.343 -14.902 -3.542 1.00 56.84 91 TRP A O 1
ATOM 717 N N . LEU A 1 92 ? 15.700 -13.295 -5.043 1.00 55.47 92 LEU A N 1
ATOM 718 C CA . LEU A 1 92 ? 14.464 -13.436 -5.804 1.00 55.47 92 LEU A CA 1
ATOM 719 C C . LEU A 1 92 ? 14.444 -14.794 -6.494 1.00 55.47 92 LEU A C 1
ATOM 721 O O . LEU A 1 92 ? 13.443 -15.479 -6.411 1.00 55.47 92 LEU A O 1
ATOM 725 N N . MET A 1 93 ? 15.537 -15.224 -7.122 1.00 57.03 93 MET A N 1
ATOM 726 C CA . MET A 1 93 ? 15.649 -16.543 -7.740 1.00 57.03 93 MET A CA 1
ATOM 727 C C . MET A 1 93 ? 15.512 -17.664 -6.709 1.00 57.03 93 MET A C 1
ATOM 729 O O . MET A 1 93 ? 14.841 -18.654 -6.985 1.00 57.03 93 MET A O 1
ATOM 733 N N . VAL A 1 94 ? 16.075 -17.494 -5.509 1.00 63.94 94 VAL A N 1
ATOM 734 C CA . VAL A 1 94 ? 15.862 -18.410 -4.377 1.00 63.94 94 VAL A CA 1
ATOM 735 C C . VAL A 1 94 ? 14.400 -18.382 -3.911 1.00 63.94 94 VAL A C 1
ATOM 737 O O . VAL A 1 94 ? 13.831 -19.428 -3.608 1.00 63.94 94 VAL A O 1
ATOM 740 N N . ASN A 1 95 ? 13.736 -17.224 -3.927 1.00 54.00 95 ASN A N 1
ATOM 741 C CA . ASN A 1 95 ? 12.294 -17.131 -3.666 1.00 54.00 95 ASN A CA 1
ATOM 742 C C . ASN A 1 95 ? 11.434 -17.711 -4.798 1.00 54.00 95 ASN A C 1
ATOM 744 O O . ASN A 1 95 ? 10.345 -18.209 -4.539 1.00 54.00 95 ASN A O 1
ATOM 748 N N . MET A 1 96 ? 11.908 -17.684 -6.044 1.00 51.53 96 MET A N 1
ATOM 749 C CA . MET A 1 96 ? 11.229 -18.285 -7.192 1.00 51.53 96 MET A CA 1
ATOM 750 C C . MET A 1 96 ? 11.352 -19.809 -7.160 1.00 51.53 96 MET A C 1
ATOM 752 O O . MET A 1 96 ? 10.373 -20.503 -7.414 1.00 51.53 96 MET A O 1
ATOM 756 N N . SER A 1 97 ? 12.516 -20.358 -6.793 1.00 65.81 97 SER A N 1
ATOM 757 C CA . SER A 1 97 ? 12.647 -21.807 -6.592 1.00 65.81 97 SER A CA 1
ATOM 758 C C . SER A 1 97 ? 11.810 -22.283 -5.402 1.00 65.81 97 SER A C 1
ATOM 760 O O . SER A 1 97 ? 11.206 -2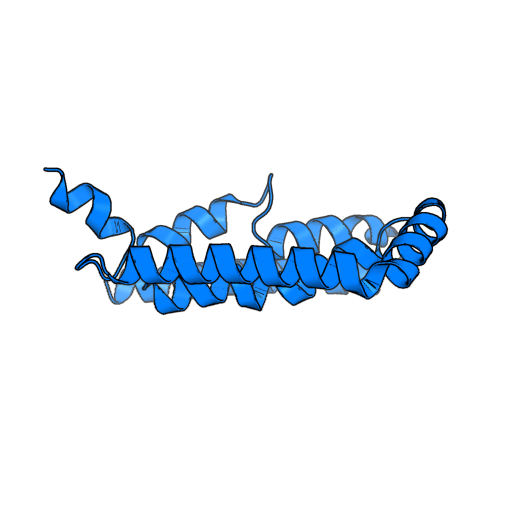3.352 -5.449 1.00 65.81 97 SER A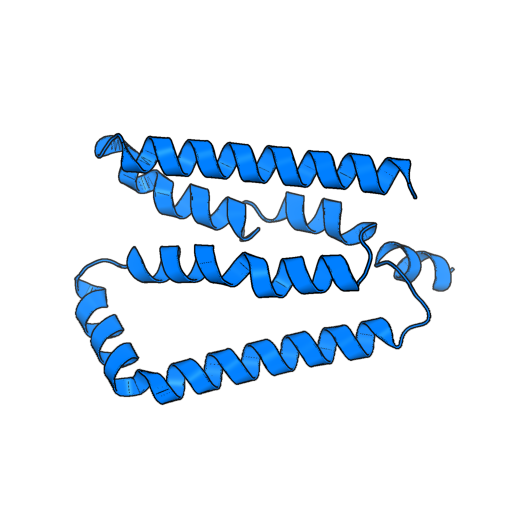 O 1
ATOM 762 N N . SER A 1 98 ? 11.686 -21.443 -4.373 1.00 66.25 98 SER A N 1
ATOM 763 C CA . SER A 1 98 ? 10.794 -21.639 -3.229 1.00 66.25 98 SER A CA 1
ATOM 764 C C . SER A 1 98 ? 9.427 -20.959 -3.394 1.00 66.25 98 SER A C 1
ATOM 766 O O . SER A 1 98 ? 8.761 -20.663 -2.400 1.00 66.25 98 SER A O 1
ATOM 768 N N . PHE A 1 99 ? 8.953 -20.767 -4.634 1.00 66.88 99 PHE A N 1
ATOM 769 C CA . PHE A 1 99 ? 7.676 -20.097 -4.915 1.00 66.88 99 PHE A CA 1
ATOM 770 C C . PHE A 1 99 ? 6.515 -20.726 -4.138 1.00 66.88 99 PHE A C 1
ATOM 772 O O . PHE A 1 99 ? 5.659 -20.013 -3.623 1.00 66.88 99 PHE A O 1
ATOM 779 N N . LEU A 1 100 ? 6.523 -22.054 -3.975 1.00 72.31 100 LEU A N 1
ATOM 780 C CA . LEU A 1 100 ? 5.532 -22.768 -3.170 1.00 72.31 100 LEU A CA 1
ATOM 781 C C . LEU A 1 100 ? 5.576 -22.379 -1.687 1.00 72.31 100 LEU A C 1
ATOM 783 O O . LEU A 1 100 ? 4.525 -22.148 -1.100 1.00 72.31 100 LEU A O 1
ATOM 787 N N . LEU A 1 101 ? 6.762 -22.265 -1.080 1.00 72.62 101 LEU A N 1
ATOM 788 C CA . LEU A 1 101 ? 6.900 -21.839 0.318 1.00 72.62 101 LEU A CA 1
ATOM 789 C C . LEU A 1 101 ? 6.447 -20.389 0.487 1.00 72.62 101 LEU A C 1
ATOM 791 O O . LEU A 1 101 ? 5.668 -20.099 1.391 1.00 72.62 101 LEU A O 1
ATOM 795 N N . MET A 1 102 ? 6.864 -19.494 -0.412 1.00 69.06 102 MET A N 1
ATOM 796 C CA . MET A 1 102 ? 6.418 -18.099 -0.402 1.00 69.06 102 MET A CA 1
ATOM 797 C C . MET A 1 102 ? 4.895 -17.994 -0.567 1.00 69.06 102 MET A C 1
ATOM 799 O O . MET A 1 102 ? 4.250 -17.225 0.144 1.00 69.06 102 MET A O 1
ATOM 803 N N . LEU A 1 103 ? 4.305 -18.804 -1.450 1.00 75.19 103 LEU A N 1
ATOM 804 C CA . LEU A 1 103 ? 2.860 -18.879 -1.634 1.00 75.19 103 LEU A CA 1
ATOM 805 C C . LEU A 1 103 ? 2.169 -19.395 -0.367 1.00 75.19 103 LEU A C 1
ATOM 807 O O . LEU A 1 103 ? 1.182 -18.800 0.049 1.00 75.19 103 LEU A O 1
ATOM 811 N N . VAL A 1 104 ? 2.698 -20.427 0.298 1.00 77.44 104 VAL A N 1
ATOM 812 C CA . VAL A 1 104 ? 2.167 -20.914 1.584 1.00 77.44 104 VAL A CA 1
ATOM 813 C C . VAL A 1 104 ? 2.247 -19.831 2.663 1.00 77.44 104 VAL A C 1
ATOM 815 O O . VAL A 1 104 ? 1.261 -19.609 3.364 1.00 77.44 104 VAL A O 1
ATOM 818 N N . TYR A 1 105 ? 3.356 -19.096 2.779 1.00 76.81 105 TYR A N 1
ATOM 819 C CA . TYR A 1 105 ? 3.465 -17.967 3.716 1.00 76.81 105 TYR A CA 1
ATOM 820 C C . TYR A 1 105 ? 2.452 -16.862 3.409 1.00 76.81 105 TYR A C 1
ATOM 822 O O . TYR A 1 105 ? 1.816 -16.318 4.309 1.00 76.81 105 TYR A O 1
ATOM 830 N N . TYR A 1 106 ? 2.257 -16.555 2.132 1.00 74.88 106 TYR A N 1
ATOM 831 C CA . TYR A 1 106 ? 1.304 -15.543 1.707 1.00 74.88 106 TYR A CA 1
ATOM 832 C C . TYR A 1 106 ? -0.151 -15.971 1.951 1.00 74.88 106 TYR A C 1
ATOM 834 O O . TYR A 1 106 ? -0.949 -15.198 2.483 1.00 74.88 106 TYR A O 1
ATOM 842 N N . VAL A 1 107 ? -0.493 -17.221 1.633 1.00 80.25 107 VAL A N 1
ATOM 843 C CA . VAL A 1 107 ? -1.824 -17.795 1.869 1.00 80.25 107 VAL A CA 1
ATOM 844 C C . VAL A 1 107 ? -2.111 -17.903 3.363 1.00 80.25 107 VAL A C 1
ATOM 846 O O . VAL A 1 107 ? -3.202 -17.539 3.789 1.00 80.25 107 VAL A O 1
ATOM 849 N N . THR A 1 108 ? -1.145 -18.332 4.179 1.00 78.69 108 THR A N 1
ATOM 850 C CA . THR A 1 108 ? -1.314 -18.387 5.641 1.00 78.69 108 THR A CA 1
ATOM 851 C C . THR A 1 108 ? -1.475 -16.991 6.241 1.00 78.69 108 THR A C 1
ATOM 853 O O . THR A 1 108 ? -2.359 -16.792 7.071 1.00 78.69 108 THR A O 1
ATOM 856 N N . TYR A 1 109 ? -0.719 -15.996 5.773 1.00 81.50 109 TYR A N 1
ATOM 857 C CA . TYR A 1 109 ? -0.889 -14.601 6.186 1.00 81.50 109 TYR A CA 1
ATOM 858 C C . TYR A 1 109 ? -2.279 -14.052 5.834 1.00 81.50 109 TYR A C 1
ATOM 860 O O . TYR A 1 109 ? -2.961 -13.494 6.698 1.00 81.50 109 TYR A O 1
ATOM 868 N N . LEU A 1 110 ? -2.733 -14.245 4.589 1.00 81.25 110 LEU A N 1
ATOM 869 C CA . LEU A 1 110 ? -4.077 -13.838 4.174 1.00 81.25 110 LEU A CA 1
ATOM 870 C C . LEU A 1 110 ? -5.165 -14.583 4.953 1.00 81.25 110 LEU A C 1
ATOM 872 O O . LEU A 1 110 ? -6.162 -13.965 5.315 1.00 81.25 110 LEU A O 1
ATOM 876 N N . ALA A 1 111 ? -4.968 -15.868 5.255 1.00 82.44 111 ALA A N 1
ATOM 877 C CA . ALA A 1 111 ? -5.898 -16.653 6.059 1.00 82.44 111 ALA A CA 1
ATOM 878 C C . ALA A 1 111 ? -6.000 -16.122 7.496 1.00 82.44 111 ALA A C 1
ATOM 880 O O . ALA A 1 111 ? -7.110 -15.953 7.996 1.00 82.44 111 ALA A O 1
ATOM 881 N N . ILE A 1 112 ? -4.873 -15.789 8.139 1.00 84.69 112 ILE A N 1
ATOM 882 C CA . ILE A 1 112 ? -4.852 -15.191 9.484 1.00 84.69 112 ILE A CA 1
ATOM 883 C C . ILE A 1 112 ? -5.554 -13.831 9.478 1.00 84.69 112 ILE A C 1
ATOM 885 O O . ILE A 1 112 ? -6.386 -13.570 10.345 1.00 84.69 112 ILE A O 1
ATOM 889 N N . LEU A 1 113 ? -5.264 -12.969 8.496 1.00 80.06 113 LEU A N 1
ATOM 890 C CA . LEU A 1 113 ? -5.931 -11.670 8.377 1.00 80.06 113 LEU A CA 1
ATOM 891 C C . LEU A 1 113 ? -7.432 -11.815 8.131 1.00 80.06 113 LEU A C 1
ATOM 893 O O . LEU A 1 113 ? -8.228 -11.122 8.759 1.00 80.06 113 LEU A O 1
ATOM 897 N N . TYR A 1 114 ? -7.824 -12.715 7.232 1.00 78.44 114 TYR A N 1
ATOM 898 C CA . TYR A 1 114 ? -9.225 -12.984 6.939 1.00 78.44 114 TYR A CA 1
ATOM 899 C C . TYR A 1 114 ? -9.960 -13.516 8.175 1.00 78.44 114 TYR A C 1
ATOM 901 O O . TYR A 1 114 ? -11.050 -13.046 8.496 1.00 78.44 114 TYR A O 1
ATOM 909 N N . PHE A 1 115 ? -9.334 -14.425 8.924 1.00 81.50 115 PHE A N 1
ATOM 910 C CA . PHE A 1 115 ? -9.869 -14.937 10.180 1.00 81.50 115 PHE A CA 1
ATOM 911 C C . PHE A 1 115 ? -10.007 -13.841 11.244 1.00 81.50 115 PHE A C 1
ATOM 913 O O . PHE A 1 115 ? -11.068 -13.708 11.850 1.00 81.50 115 PHE A O 1
ATOM 920 N N . ALA A 1 116 ? -8.982 -13.003 11.427 1.00 79.94 116 ALA A N 1
ATOM 921 C CA . ALA A 1 116 ? -9.035 -11.869 12.346 1.00 79.94 116 ALA A CA 1
ATOM 922 C C . ALA A 1 116 ? -10.175 -10.900 11.988 1.00 79.94 116 ALA A C 1
ATOM 924 O O . ALA A 1 116 ? -10.888 -10.427 12.869 1.00 79.94 116 ALA A O 1
ATOM 925 N N . VAL A 1 117 ? -10.400 -10.651 10.694 1.00 71.56 117 VAL A N 1
ATOM 926 C CA . VAL A 1 117 ? -11.527 -9.842 10.210 1.00 71.56 117 VAL A CA 1
ATOM 927 C C . VAL A 1 117 ? -12.871 -10.500 10.522 1.00 71.56 117 VAL A C 1
ATOM 929 O O . VAL A 1 117 ? -13.778 -9.804 10.969 1.00 71.56 117 VAL A O 1
ATOM 932 N N . ILE A 1 118 ? -13.019 -11.814 10.315 1.00 73.00 118 ILE A N 1
ATOM 933 C CA . ILE A 1 118 ? -14.259 -12.530 10.654 1.00 73.00 118 ILE A CA 1
ATOM 934 C C . ILE A 1 118 ? -14.544 -12.430 12.152 1.00 73.00 118 ILE A C 1
ATOM 936 O O . ILE A 1 118 ? -15.672 -12.111 12.522 1.00 73.00 118 ILE A O 1
ATOM 940 N N . LEU A 1 119 ? -13.541 -12.655 13.006 1.00 75.00 119 LEU A N 1
ATOM 941 C CA . LEU A 1 119 ? -13.695 -12.514 14.456 1.00 75.00 119 LEU A CA 1
ATOM 942 C C . LEU A 1 119 ? -14.132 -11.098 14.841 1.00 75.00 119 LEU A C 1
ATOM 944 O O . LEU A 1 119 ? -15.021 -10.926 15.669 1.00 75.00 119 LEU A O 1
ATOM 948 N N . LEU A 1 120 ? -13.562 -10.078 14.199 1.00 68.25 120 LEU A N 1
ATOM 949 C CA . LEU A 1 120 ? -13.971 -8.693 14.426 1.00 68.25 120 LEU A CA 1
ATOM 950 C C . LEU A 1 120 ? -15.395 -8.428 13.923 1.00 68.25 120 LEU A C 1
ATOM 952 O O . LEU A 1 120 ? -16.144 -7.719 14.586 1.00 68.25 120 LEU A O 1
ATOM 956 N N . GLN A 1 121 ? -15.816 -9.048 12.819 1.00 69.19 121 GLN A N 1
ATOM 957 C CA . GLN A 1 121 ? -17.185 -8.937 12.309 1.00 69.19 121 GLN A CA 1
ATOM 958 C C . GLN A 1 121 ? -18.220 -9.667 13.188 1.00 69.19 121 GLN A C 1
ATOM 960 O O . GLN A 1 121 ? -19.400 -9.329 13.134 1.00 69.19 121 GLN A O 1
ATOM 965 N N . GLN A 1 122 ? -17.807 -10.651 13.996 1.00 71.31 122 GLN A N 1
ATOM 966 C CA . GLN A 1 122 ? -18.682 -11.289 14.989 1.00 71.31 122 GLN A CA 1
ATOM 967 C C . GLN A 1 122 ? -18.994 -10.368 16.172 1.00 71.31 122 GLN A C 1
ATOM 969 O O . GLN A 1 122 ? -19.989 -10.585 16.864 1.00 71.31 122 GLN A O 1
ATOM 974 N N . THR A 1 123 ? -18.186 -9.328 16.404 1.00 68.56 123 THR A N 1
ATOM 975 C CA . THR A 1 123 ? -18.566 -8.285 17.360 1.00 68.56 123 THR A CA 1
ATOM 976 C C . THR A 1 123 ? -19.771 -7.516 16.804 1.00 68.56 123 THR A C 1
ATOM 978 O O . THR A 1 123 ? -19.830 -7.283 15.595 1.00 68.56 123 THR A O 1
ATOM 981 N N . PRO A 1 124 ? -20.744 -7.096 17.638 1.00 66.25 124 PRO A N 1
ATOM 982 C CA . PRO A 1 124 ? -21.937 -6.359 17.203 1.00 66.25 124 PRO A CA 1
ATOM 983 C C . PRO A 1 124 ? -21.602 -4.906 16.828 1.00 66.25 124 PRO A C 1
ATOM 985 O O . PRO A 1 124 ? -22.333 -3.972 17.153 1.00 66.25 124 PRO A O 1
ATOM 988 N N . MET A 1 125 ? -20.452 -4.698 16.194 1.00 66.38 125 MET A N 1
ATOM 989 C CA . MET A 1 125 ? -19.891 -3.402 15.892 1.00 66.38 125 MET A CA 1
ATOM 990 C C . MET A 1 125 ? -19.635 -3.291 14.406 1.00 66.38 125 MET A C 1
ATOM 992 O O . MET A 1 125 ? -19.020 -4.152 13.789 1.00 66.38 125 MET A O 1
ATOM 996 N N . TYR A 1 126 ? -20.115 -2.203 13.827 1.00 69.75 126 TYR A N 1
ATOM 997 C CA . TYR A 1 126 ? -19.998 -1.906 12.410 1.00 69.75 126 TYR A CA 1
ATOM 998 C C . TYR A 1 126 ? -18.666 -1.246 12.068 1.00 69.75 126 TYR A C 1
ATOM 1000 O O . TYR A 1 126 ? -18.192 -1.403 10.943 1.00 69.75 126 TYR A O 1
ATOM 1008 N N . SER A 1 127 ? -18.073 -0.518 13.015 1.00 71.44 127 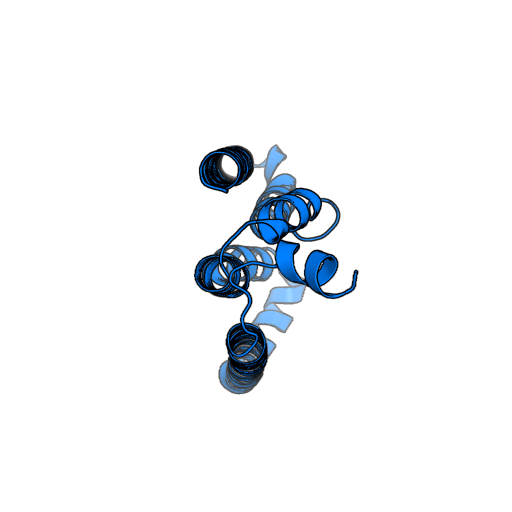SER A N 1
ATOM 1009 C CA . SER A 1 127 ? -16.834 0.236 12.832 1.00 71.44 127 SER A CA 1
ATOM 1010 C C . SER A 1 127 ? -15.958 0.207 14.082 1.00 71.44 127 SER A C 1
ATOM 1012 O O . SER A 1 127 ? -16.417 -0.063 15.193 1.00 71.44 127 SER A O 1
ATOM 1014 N N . LEU A 1 128 ? -14.677 0.529 13.896 1.00 71.19 128 LEU A N 1
ATOM 1015 C CA . LEU A 1 128 ? -13.681 0.549 14.966 1.00 71.19 128 LEU A CA 1
ATOM 1016 C C . LEU A 1 128 ? -14.016 1.576 16.065 1.00 71.19 128 LEU A C 1
ATOM 1018 O O . LEU A 1 128 ? -13.704 1.354 17.231 1.00 71.19 128 LEU A O 1
ATOM 1022 N N . ALA A 1 129 ? -14.669 2.686 15.706 1.00 71.44 129 ALA A N 1
ATOM 1023 C CA . ALA A 1 129 ? -15.067 3.745 16.635 1.00 71.44 129 ALA A CA 1
ATOM 1024 C C . ALA A 1 129 ? -15.972 3.242 17.771 1.00 71.44 129 ALA A C 1
ATOM 1026 O O . ALA A 1 129 ? -15.932 3.793 18.868 1.00 71.44 129 ALA A O 1
ATOM 1027 N N . GLN A 1 130 ? -16.737 2.173 17.534 1.00 68.62 130 GLN A N 1
ATOM 1028 C CA . GLN A 1 130 ? -17.655 1.619 18.526 1.00 68.62 130 GLN A CA 1
ATOM 1029 C C . GLN A 1 130 ? -16.929 0.836 19.640 1.00 68.62 130 GLN A C 1
ATOM 1031 O O . GLN A 1 130 ? -17.484 0.678 20.725 1.00 68.62 130 GLN A O 1
ATOM 1036 N N . MET A 1 131 ? -15.663 0.417 19.434 1.00 62.72 131 MET A N 1
ATOM 1037 C CA . MET A 1 131 ? -14.881 -0.284 20.474 1.00 62.72 131 MET A CA 1
ATOM 1038 C C . MET A 1 131 ? -14.695 0.570 21.727 1.00 62.72 131 MET A C 1
ATOM 1040 O O . MET A 1 131 ? -14.725 0.033 22.828 1.00 62.72 131 MET A O 1
ATOM 1044 N N . ASN A 1 132 ? -14.517 1.885 21.569 1.00 59.84 132 ASN A N 1
ATOM 1045 C CA . ASN A 1 132 ? -14.276 2.769 22.708 1.00 59.84 132 ASN A CA 1
ATOM 1046 C C . ASN A 1 132 ? -15.576 3.268 23.358 1.00 59.84 132 ASN A C 1
ATOM 1048 O O . ASN A 1 132 ? -15.570 3.578 24.540 1.00 59.84 132 ASN A O 1
ATOM 1052 N N . SER A 1 133 ? -16.689 3.331 22.616 1.00 57.28 133 SER A N 1
ATOM 1053 C CA . SER A 1 133 ? -17.975 3.782 23.171 1.00 57.28 133 SER A CA 1
ATOM 1054 C C . SER A 1 133 ? -18.683 2.716 24.000 1.00 57.28 133 SER A C 1
ATOM 1056 O O . SER A 1 133 ? -19.472 3.062 24.863 1.00 57.28 133 SER A O 1
ATOM 1058 N N . ASN A 1 134 ? -18.420 1.431 23.746 1.00 54.62 134 ASN A N 1
ATOM 1059 C CA . ASN A 1 134 ? -19.034 0.343 24.514 1.00 54.62 134 ASN A CA 1
ATOM 1060 C C . ASN A 1 134 ? -18.270 0.020 25.810 1.00 54.62 134 ASN A C 1
ATOM 1062 O O . ASN A 1 134 ? -18.715 -0.828 26.579 1.00 54.62 134 ASN A O 1
ATOM 1066 N N . ALA A 1 135 ? -17.106 0.643 26.025 1.00 53.47 135 ALA A N 1
ATOM 1067 C CA . ALA A 1 135 ? -16.296 0.465 27.228 1.00 53.47 135 ALA A CA 1
ATOM 1068 C C . ALA A 1 135 ? -16.622 1.485 28.339 1.00 53.47 135 ALA A C 1
ATOM 1070 O O . ALA A 1 135 ? -16.169 1.298 29.467 1.00 53.47 135 ALA A O 1
ATOM 1071 N N . SER A 1 136 ? -17.379 2.544 28.022 1.00 46.75 136 SER A N 1
ATOM 1072 C CA . SER A 1 136 ? -17.894 3.550 28.966 1.00 46.75 136 SER A CA 1
ATOM 1073 C C . SER A 1 136 ? -19.373 3.332 29.241 1.00 46.75 136 SER A C 1
ATOM 1075 O O . SER A 1 136 ? -19.759 3.378 30.426 1.00 46.75 136 SER A O 1
#

Foldseek 3Di:
DVVLLVVLVVLLVVQLVVLVVLCVVLVVDVVSVVCNLVSLCCQQLHPPNVVSLVSSQAPAFLVVNLCSNQVSNVVSVVVVLVPPDPVCVVVVVVCVVVVVVVVVVSVVVNVVSVVVSVVVVVPPDGGNNVVVVVVD

Mean predicted aligned error: 10.02 Å

Organism: Artemia salina (NCBI:txid85549)

pLDDT: mean 80.33, std 13.07, range [46.75, 97.94]

Secondary structure (DSSP, 8-state):
-HHHHHHHHHHHHHHHHHHHHHHHHHHH-GGGGGGHHHHHHHHHT-TTTTHHHHHHHTTSBHHHHHHHHTHHHHHHHHHHHHHS-GGGHHHHHHHHHTHHHHHHHHHHHHHHHHHHHHHHHHSS-SBTTHHHHS--